Protein AF-A0A7D5MZ83-F1 (afdb_monomer)

Secondary structure (DSSP, 8-state):
-------TTPEEEEEEEEEEEEEESSTTHHHHHHHHHHHHHHHHHHHHTT-SEEEEEEEEEEEEE-TTSS-EEEEEEEEEEEEE--HHHHHHHHHHHHHTTTS--

Solvent-accessible surface area (backbone atoms only — not comparable to full-atom values): 6162 Å² total; per-residue (Å²): 132,83,78,80,67,80,60,91,75,41,43,82,63,47,78,36,59,30,76,51,77,45,84,34,86,57,95,68,78,52,54,66,53,53,52,51,51,35,51,50,49,25,50,57,52,25,49,76,58,67,26,79,44,74,44,77,77,46,77,48,77,46,79,44,75,49,94,85,77,63,52,34,39,40,39,41,40,38,34,27,42,20,19,40,55,50,73,80,53,50,56,57,51,54,53,52,59,54,55,69,64,66,77,77,119

Mean predicted aligned error: 9.49 Å

Radius of gyration: 16.45 Å; Cα contacts (8 Å, |Δi|>4): 171; chains: 1; bounding box: 37×33×45 Å

Sequence (105 aa):
MTTQTAPKSCSYVGQVSAYDVNGSTQMYTSHKNLQADQINVMKNQALKLGANVIVVGVHQTTYMKRREGTLLVDTHNMSGNAYVCPANALNRITESNLSDMTDNQ

Nearest PDB structures (foldseek):
  8f2m-assembly1_D  TM=6.968E-01  e=8.098E+00  Bacillus phage phi29
  8f2n-assembly1_AK  TM=7.417E-01  e=9.622E+00  Bacillus phage phi29
  3fzb-assembly1_I  TM=4.139E-01  e=5.735E+00  Lambdavirus lambda
  8d8l-assembly1_J  TM=2.669E-01  e=1.619E+00  Saccharomyces cerevisiae
  3ueb-assembly2_C  TM=2.568E-01  e=5.112E+00  Thermococcus onnurineus NA1

pLDDT: mean 76.12, std 17.1, range [29.83, 97.19]

Foldseek 3Di:
DPQPDQPPQKDWQDKFKDKDKDKDQDDPVPPVVVVVVGVVRRVVVLVVSVFDDKRKRDWDWDWDDDPVGGIIMIIIMTMTITIHHDPVSVVVVVVVVVVVVVVPD

Structure (mmCIF, N/CA/C/O backbone):
data_AF-A0A7D5MZ83-F1
#
_entry.id   AF-A0A7D5MZ83-F1
#
loop_
_atom_site.group_PDB
_atom_site.id
_atom_site.type_symbol
_atom_site.label_atom_id
_atom_site.label_alt_id
_atom_site.label_comp_id
_atom_site.label_asym_id
_atom_site.label_entity_id
_atom_site.label_seq_id
_atom_site.pdbx_PDB_ins_code
_atom_site.Cartn_x
_atom_site.Cartn_y
_atom_site.Cartn_z
_atom_site.occupancy
_atom_site.B_iso_or_equiv
_atom_site.auth_seq_id
_atom_site.auth_comp_id
_atom_site.auth_asym_id
_atom_site.auth_atom_id
_atom_site.pdbx_PDB_model_num
ATOM 1 N N . MET A 1 1 ? 12.456 13.588 5.734 1.00 29.83 1 MET A N 1
ATOM 2 C CA . MET A 1 1 ? 11.393 12.581 5.548 1.00 29.83 1 MET A CA 1
ATOM 3 C C . MET A 1 1 ? 10.502 12.634 6.772 1.00 29.83 1 MET A C 1
ATOM 5 O O . MET A 1 1 ? 10.884 12.124 7.816 1.00 29.83 1 MET A O 1
ATOM 9 N N . THR A 1 2 ? 9.382 13.340 6.693 1.00 36.47 2 THR A N 1
ATOM 10 C CA . THR A 1 2 ? 8.335 13.292 7.715 1.00 36.47 2 THR A CA 1
ATOM 11 C C . THR A 1 2 ? 7.661 11.928 7.610 1.00 36.47 2 THR A C 1
ATOM 13 O O . THR A 1 2 ? 7.066 11.591 6.592 1.00 36.47 2 THR A O 1
ATOM 16 N N . THR A 1 3 ? 7.807 11.086 8.631 1.00 45.44 3 THR A N 1
ATOM 17 C CA . THR A 1 3 ? 7.024 9.854 8.746 1.00 45.44 3 THR A CA 1
ATOM 18 C C . THR A 1 3 ? 5.582 10.247 9.033 1.00 45.44 3 THR A C 1
ATOM 20 O O . THR A 1 3 ? 5.229 10.505 10.188 1.00 45.44 3 THR A O 1
ATOM 23 N N . GLN A 1 4 ? 4.754 10.330 7.986 1.00 58.69 4 GLN A N 1
ATOM 24 C CA . GLN A 1 4 ? 3.309 10.471 8.141 1.00 58.69 4 GLN A CA 1
ATOM 25 C C . GLN A 1 4 ? 2.856 9.316 9.033 1.00 58.69 4 GLN A C 1
ATOM 27 O O . GLN A 1 4 ? 3.041 8.153 8.691 1.00 58.69 4 GLN A O 1
ATOM 32 N N . THR A 1 5 ? 2.352 9.617 10.223 1.00 63.66 5 THR A N 1
ATOM 33 C CA . THR A 1 5 ? 1.890 8.599 11.169 1.00 63.66 5 THR A CA 1
ATOM 34 C C . THR A 1 5 ? 0.388 8.766 11.306 1.00 63.66 5 THR A C 1
ATOM 36 O O . THR A 1 5 ? -0.097 9.896 11.386 1.00 63.66 5 THR A O 1
ATOM 39 N N . ALA A 1 6 ? -0.367 7.666 11.307 1.00 70.12 6 ALA A N 1
ATOM 40 C CA . ALA A 1 6 ? -1.810 7.757 11.491 1.00 70.12 6 ALA A CA 1
ATOM 41 C C . ALA A 1 6 ? -2.130 8.447 12.838 1.00 70.12 6 ALA A C 1
ATOM 43 O O . ALA A 1 6 ? -1.416 8.222 13.823 1.00 70.12 6 ALA A O 1
ATOM 44 N N . PRO A 1 7 ? -3.187 9.276 12.919 1.00 72.25 7 PRO A N 1
ATOM 45 C CA . PRO A 1 7 ? -3.631 9.855 14.182 1.00 72.25 7 PRO A CA 1
ATOM 46 C C . PRO A 1 7 ? -3.822 8.783 15.264 1.00 72.25 7 PRO A C 1
ATOM 48 O O . PRO A 1 7 ? -4.312 7.697 14.976 1.00 72.25 7 PRO A O 1
ATOM 51 N N . LYS A 1 8 ? -3.538 9.109 16.535 1.00 75.12 8 LYS A N 1
ATOM 52 C CA . LYS A 1 8 ? -3.622 8.167 17.681 1.00 75.12 8 LYS A CA 1
ATOM 53 C C . LYS A 1 8 ? -4.974 7.453 17.853 1.00 75.12 8 LYS A C 1
ATOM 55 O O . LYS A 1 8 ? -5.055 6.470 18.573 1.00 75.12 8 LYS A O 1
ATOM 60 N N . SER A 1 9 ? -6.037 7.978 17.247 1.00 85.25 9 SER A N 1
ATOM 61 C CA . SER A 1 9 ? -7.394 7.410 17.289 1.00 85.25 9 SER A CA 1
ATOM 62 C C . SER A 1 9 ? -7.636 6.331 16.229 1.00 85.25 9 SER A C 1
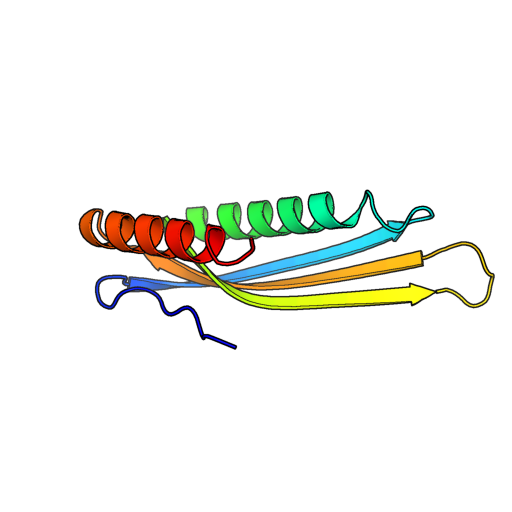ATOM 64 O O . SER A 1 9 ? -8.697 5.716 16.224 1.00 85.25 9 SER A O 1
ATOM 66 N N . CYS A 1 10 ? -6.679 6.106 15.332 1.00 90.44 10 CYS A N 1
ATOM 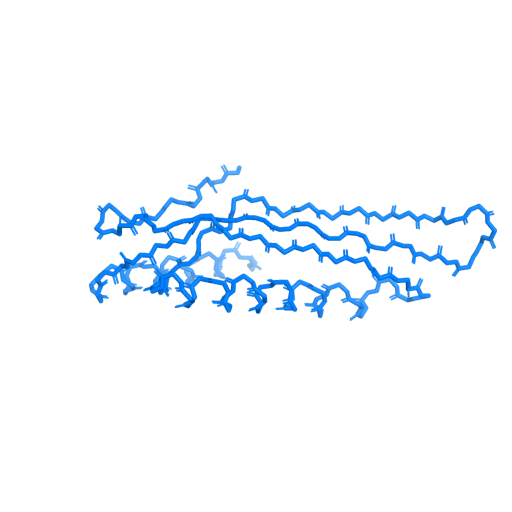67 C CA . CYS A 1 10 ? -6.760 5.107 14.283 1.00 90.44 10 CYS A CA 1
ATOM 68 C C . CYS A 1 10 ? -6.241 3.751 14.770 1.00 90.44 10 CYS A C 1
ATOM 70 O O . CYS A 1 10 ? -5.170 3.662 15.368 1.00 90.44 10 CYS A O 1
ATOM 72 N N . SER A 1 11 ? -6.978 2.687 14.462 1.00 93.19 11 SER A N 1
ATOM 73 C CA . SER A 1 11 ? -6.583 1.308 14.758 1.00 93.19 11 SER A CA 1
ATOM 74 C C . SER A 1 11 ? -5.911 0.688 13.545 1.00 93.19 11 SER A C 1
ATOM 76 O O . SER A 1 11 ? -6.473 0.712 12.453 1.00 93.19 11 SER A O 1
ATOM 78 N N . TYR A 1 12 ? -4.711 0.143 13.722 1.00 93.31 12 TYR A N 1
ATOM 79 C CA . TYR A 1 12 ? -4.024 -0.607 12.673 1.00 93.31 12 TYR A CA 1
ATOM 80 C C . TYR A 1 12 ? -4.776 -1.906 12.371 1.00 93.31 12 TYR A C 1
ATOM 82 O O . TYR A 1 12 ? -5.150 -2.621 13.299 1.00 93.31 12 TYR A O 1
ATOM 90 N N . VAL A 1 13 ? -4.972 -2.214 11.087 1.00 95.50 13 VAL A N 1
ATOM 91 C CA . VAL A 1 13 ? -5.686 -3.429 10.651 1.00 95.50 13 VAL A CA 1
ATOM 92 C C . VAL A 1 13 ? -4.911 -4.291 9.656 1.00 95.50 13 VAL A C 1
ATOM 94 O O . VAL A 1 13 ? -5.341 -5.397 9.345 1.00 95.50 13 VAL A O 1
ATOM 97 N N . GLY A 1 14 ? -3.754 -3.832 9.177 1.00 94.88 14 GLY A N 1
ATOM 98 C CA . GLY A 1 14 ? -2.865 -4.658 8.363 1.00 94.88 14 GLY A CA 1
ATOM 99 C C . GLY A 1 14 ? -1.925 -3.857 7.474 1.00 94.88 14 GLY A C 1
ATOM 100 O O . GLY A 1 14 ? -1.999 -2.633 7.389 1.00 94.88 14 GLY A O 1
ATOM 101 N N . GLN A 1 15 ? -1.014 -4.562 6.812 1.00 95.88 15 GLN A N 1
ATOM 102 C CA . GLN A 1 15 ? -0.136 -3.994 5.794 1.00 95.88 15 GLN A CA 1
ATOM 103 C C . GLN A 1 15 ? -0.747 -4.211 4.405 1.00 95.88 15 GLN A C 1
ATOM 105 O O . GLN A 1 15 ? -1.377 -5.236 4.151 1.00 95.88 15 GLN A O 1
ATOM 110 N N . VAL A 1 16 ? -0.543 -3.247 3.511 1.00 96.00 16 VAL A N 1
ATOM 111 C CA . VAL A 1 16 ? -0.941 -3.307 2.100 1.00 96.00 16 VAL A CA 1
ATOM 112 C C . VAL A 1 16 ? 0.253 -2.984 1.212 1.00 96.00 16 VAL A C 1
ATOM 114 O O . VAL A 1 16 ? 1.123 -2.194 1.593 1.00 96.00 16 VAL A O 1
ATOM 117 N N . SER A 1 17 ? 0.310 -3.585 0.029 1.00 95.25 17 SER A N 1
ATOM 118 C CA . SER A 1 17 ? 1.391 -3.354 -0.927 1.00 95.25 17 SER A CA 1
ATOM 119 C C . SER A 1 17 ? 0.950 -3.557 -2.371 1.00 95.25 17 SER A C 1
ATOM 121 O O . SER A 1 17 ? -0.001 -4.282 -2.668 1.00 95.25 17 SER A O 1
ATOM 123 N N . ALA A 1 18 ? 1.658 -2.899 -3.279 1.00 91.94 18 ALA A N 1
ATOM 124 C CA . ALA A 1 18 ? 1.484 -3.039 -4.710 1.00 91.94 18 ALA A CA 1
ATOM 125 C C . ALA A 1 18 ? 2.845 -3.029 -5.405 1.00 91.94 18 ALA A C 1
ATOM 127 O O . ALA A 1 18 ? 3.762 -2.310 -5.009 1.00 91.94 18 ALA A O 1
ATOM 128 N N . TYR A 1 19 ? 2.953 -3.837 -6.453 1.00 88.44 19 TYR A N 1
ATOM 129 C CA . TYR A 1 19 ? 4.146 -3.984 -7.269 1.00 88.44 19 TYR A CA 1
ATOM 130 C C . TYR A 1 19 ? 3.734 -3.979 -8.734 1.00 88.44 19 TYR A C 1
ATOM 132 O O . TYR A 1 19 ? 2.747 -4.623 -9.088 1.00 88.44 19 TYR A O 1
ATOM 140 N N . ASP A 1 20 ? 4.475 -3.249 -9.561 1.00 81.25 20 ASP A N 1
ATOM 141 C CA . ASP A 1 20 ? 4.215 -3.165 -10.993 1.00 81.25 20 ASP A CA 1
ATOM 142 C C . ASP A 1 20 ? 5.520 -2.997 -11.784 1.00 81.25 20 ASP A C 1
ATOM 144 O O . ASP A 1 20 ? 6.465 -2.346 -11.322 1.00 81.25 20 ASP A O 1
ATOM 148 N N . VAL A 1 21 ? 5.561 -3.594 -12.976 1.00 77.25 21 VAL A N 1
ATOM 149 C CA . VAL A 1 21 ? 6.666 -3.513 -13.934 1.00 77.25 21 VAL A CA 1
ATOM 150 C C . VAL A 1 21 ? 6.095 -3.154 -15.291 1.00 77.25 21 VAL A C 1
ATOM 152 O O . VAL A 1 21 ? 5.361 -3.939 -15.888 1.00 77.25 21 VAL A O 1
ATOM 155 N N . ASN A 1 22 ? 6.506 -2.008 -15.823 1.00 73.44 22 ASN A N 1
ATOM 156 C CA . ASN A 1 22 ? 6.090 -1.575 -17.147 1.00 73.44 22 ASN A CA 1
ATOM 157 C C . ASN A 1 22 ? 7.282 -1.463 -18.102 1.00 73.44 22 ASN A C 1
ATOM 159 O O . ASN A 1 22 ? 8.341 -0.946 -17.745 1.00 73.44 22 ASN A O 1
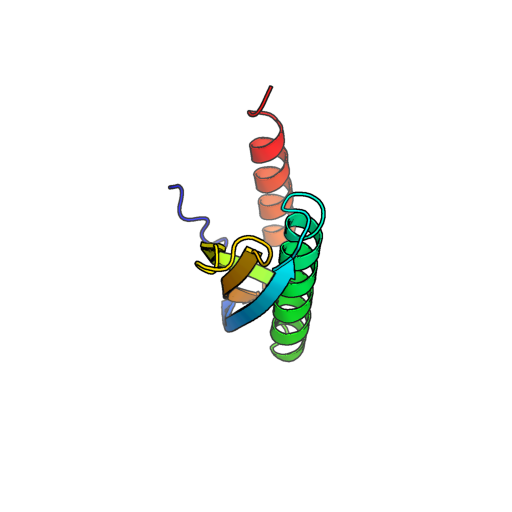ATOM 163 N N . GLY A 1 23 ? 7.096 -1.943 -19.332 1.00 68.44 23 GLY A N 1
ATOM 164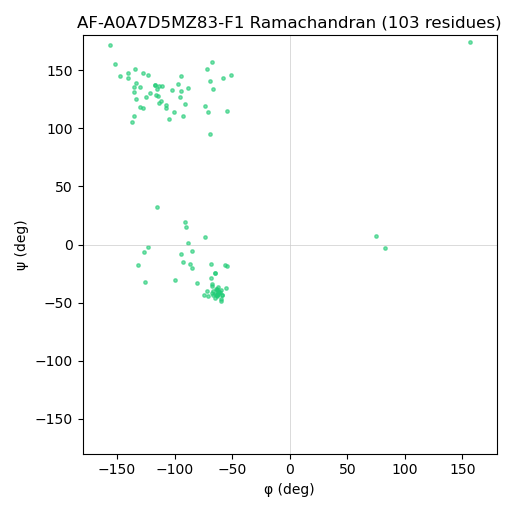 C CA . GLY A 1 23 ? 8.018 -1.725 -20.441 1.00 68.44 23 GLY A CA 1
ATOM 165 C C . GLY A 1 23 ? 7.583 -0.487 -21.214 1.00 68.44 23 GLY A C 1
ATOM 166 O O . GLY A 1 23 ? 6.551 -0.503 -21.878 1.00 68.44 23 GLY A O 1
ATOM 167 N N . SER A 1 24 ? 8.359 0.586 -21.132 1.00 63.41 24 SER A N 1
ATOM 168 C CA . SER A 1 24 ? 8.032 1.875 -21.727 1.00 63.41 24 SER A CA 1
ATOM 169 C C . SER A 1 24 ? 9.056 2.273 -22.792 1.00 63.41 24 SER A C 1
ATOM 171 O O . SER A 1 24 ? 10.266 2.133 -22.621 1.00 63.41 24 SER A O 1
ATOM 173 N N . THR A 1 25 ? 8.570 2.803 -23.913 1.00 60.75 25 THR A N 1
ATOM 174 C CA . THR A 1 25 ? 9.377 3.566 -24.880 1.00 60.75 25 THR A CA 1
ATOM 175 C C . THR A 1 25 ? 9.296 5.079 -24.625 1.00 60.75 25 THR A C 1
ATOM 177 O O . THR A 1 25 ? 10.048 5.839 -25.230 1.00 60.75 25 THR A O 1
ATOM 180 N N . GLN A 1 26 ? 8.416 5.535 -23.718 1.00 55.59 26 GLN A N 1
ATOM 181 C CA . GLN A 1 26 ? 8.182 6.945 -23.378 1.00 55.59 26 GLN A CA 1
ATOM 182 C C . GLN A 1 26 ? 8.042 7.145 -21.859 1.00 55.59 26 GLN A C 1
ATOM 184 O O . GLN A 1 26 ? 7.026 6.845 -21.235 1.00 55.59 26 GLN A O 1
ATOM 189 N N . MET A 1 27 ? 9.095 7.698 -21.269 1.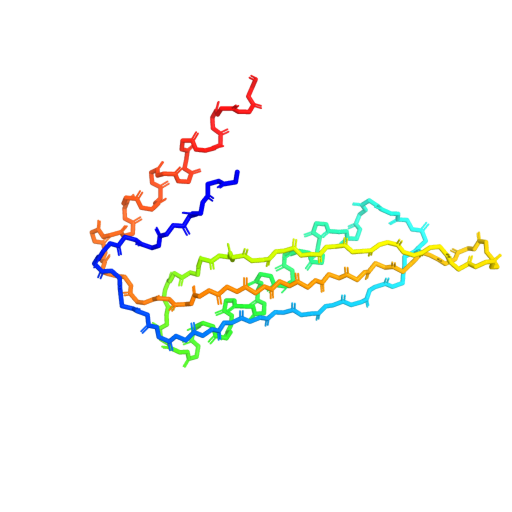00 56.75 27 MET A N 1
ATOM 190 C CA . MET A 1 27 ? 9.409 7.700 -19.836 1.00 56.75 27 MET A CA 1
ATOM 191 C C . MET A 1 27 ? 8.562 8.624 -18.937 1.00 56.75 27 MET A C 1
ATOM 193 O O . MET A 1 27 ? 8.939 8.825 -17.794 1.00 56.75 27 MET A O 1
ATOM 197 N N . TYR A 1 28 ? 7.502 9.286 -19.419 1.00 53.53 28 TYR A N 1
ATOM 198 C CA . TYR A 1 28 ? 6.836 10.352 -18.634 1.00 53.53 28 TYR A CA 1
ATOM 199 C C . TYR A 1 28 ? 5.327 10.150 -18.452 1.00 53.53 28 TYR A C 1
ATOM 201 O O . TYR A 1 28 ? 4.776 10.485 -17.405 1.00 53.53 28 TYR A O 1
ATOM 209 N N . THR A 1 29 ? 4.652 9.549 -19.432 1.00 56.75 29 THR A N 1
ATOM 210 C CA . THR A 1 29 ? 3.201 9.310 -19.397 1.00 56.75 29 THR A CA 1
ATOM 211 C C . THR A 1 29 ? 2.822 8.026 -18.651 1.00 56.75 29 THR A C 1
ATOM 213 O O . THR A 1 29 ? 1.689 7.910 -18.192 1.00 56.75 29 THR A O 1
ATOM 216 N N . SER A 1 30 ? 3.751 7.077 -18.475 1.00 67.38 30 SER A N 1
ATOM 217 C CA . SER A 1 30 ? 3.510 5.813 -17.759 1.00 67.38 30 SER A CA 1
ATOM 218 C C . SER A 1 30 ? 3.446 5.999 -16.237 1.00 67.38 30 SER A C 1
ATOM 220 O O . SER A 1 30 ? 2.553 5.465 -15.593 1.00 67.38 30 SER A O 1
ATOM 222 N N . HIS A 1 31 ? 4.339 6.786 -15.635 1.00 71.81 31 HIS A N 1
ATOM 223 C CA . HIS A 1 31 ? 4.567 6.736 -14.182 1.00 71.81 31 HIS A CA 1
ATOM 224 C C . HIS A 1 31 ? 3.422 7.205 -13.299 1.00 71.81 31 HIS A C 1
ATOM 226 O O . HIS A 1 31 ? 3.133 6.557 -12.299 1.00 71.81 31 HIS A O 1
ATOM 232 N N . LYS A 1 32 ? 2.770 8.319 -13.645 1.00 76.81 32 LYS A N 1
ATOM 233 C CA . LYS A 1 32 ? 1.622 8.803 -12.861 1.00 76.81 32 LYS A CA 1
ATOM 234 C C . LYS A 1 32 ? 0.484 7.784 -12.871 1.00 76.81 32 LYS A C 1
ATOM 236 O O . LYS A 1 32 ? -0.168 7.593 -11.850 1.00 76.81 32 LYS A O 1
ATOM 241 N N . ASN A 1 33 ? 0.299 7.107 -14.002 1.00 78.31 33 ASN A N 1
ATOM 242 C CA . ASN A 1 33 ? -0.707 6.063 -14.145 1.00 78.31 33 ASN A CA 1
ATOM 243 C C . ASN A 1 33 ? -0.317 4.817 -13.342 1.00 78.31 33 ASN A C 1
ATOM 245 O O . ASN A 1 33 ? -1.134 4.334 -12.572 1.00 78.31 33 ASN A O 1
ATOM 249 N N . LEU A 1 34 ? 0.949 4.385 -13.405 1.00 77.38 34 LEU A N 1
ATOM 250 C CA . LEU A 1 34 ? 1.451 3.267 -12.591 1.00 77.38 34 LEU A CA 1
ATOM 251 C C . LEU A 1 34 ? 1.295 3.545 -11.091 1.00 77.38 34 LEU A C 1
ATOM 253 O O . LEU A 1 34 ? 0.827 2.696 -10.339 1.00 77.38 34 LEU A O 1
ATOM 257 N N . GLN A 1 35 ? 1.619 4.761 -10.648 1.00 82.12 35 GLN A N 1
ATOM 258 C CA . GLN A 1 35 ? 1.428 5.153 -9.256 1.00 82.12 35 GLN A CA 1
ATOM 259 C C . GLN A 1 35 ? -0.057 5.125 -8.860 1.00 82.12 35 GLN A C 1
ATOM 261 O O . GLN A 1 35 ? -0.397 4.637 -7.782 1.00 82.12 35 GLN A O 1
ATOM 266 N N . ALA A 1 36 ? -0.949 5.629 -9.718 1.00 84.19 36 ALA A N 1
ATOM 267 C CA . ALA A 1 36 ? -2.388 5.603 -9.471 1.00 84.19 36 ALA A CA 1
ATOM 268 C C . ALA A 1 36 ? -2.932 4.167 -9.397 1.00 84.19 36 ALA A C 1
ATOM 270 O O . ALA A 1 36 ? -3.703 3.852 -8.488 1.00 84.19 36 ALA A O 1
ATOM 271 N N . ASP A 1 37 ? -2.487 3.288 -10.293 1.00 85.50 37 ASP A N 1
ATOM 272 C CA . ASP A 1 37 ? -2.873 1.878 -10.314 1.00 85.50 37 ASP A CA 1
ATOM 273 C C . ASP A 1 37 ? -2.417 1.162 -9.042 1.00 85.50 37 ASP A C 1
ATOM 275 O O . ASP A 1 37 ? -3.215 0.486 -8.387 1.00 85.50 37 ASP A O 1
ATOM 279 N N . GLN A 1 38 ? -1.181 1.395 -8.600 1.00 88.12 38 GLN A N 1
ATOM 280 C CA . GLN A 1 38 ? -0.673 0.848 -7.343 1.00 88.12 38 GLN A CA 1
ATOM 281 C C . GLN A 1 38 ? -1.452 1.338 -6.123 1.00 88.12 38 GLN A C 1
ATOM 283 O O . GLN A 1 38 ? -1.816 0.542 -5.253 1.00 88.12 38 GLN A O 1
ATOM 288 N N . ILE A 1 39 ? -1.781 2.630 -6.077 1.00 90.44 39 ILE A N 1
ATOM 289 C CA . ILE A 1 39 ? -2.632 3.190 -5.023 1.00 90.44 39 ILE A CA 1
ATOM 290 C C . ILE A 1 39 ? -4.012 2.519 -5.039 1.00 90.44 39 ILE A C 1
ATOM 292 O O . ILE A 1 39 ? -4.547 2.200 -3.977 1.00 90.44 39 ILE A O 1
ATOM 296 N N . ASN A 1 40 ? -4.594 2.270 -6.213 1.00 92.06 40 ASN A N 1
ATOM 297 C CA . ASN A 1 40 ? -5.888 1.599 -6.333 1.00 92.06 40 ASN A CA 1
ATOM 298 C C . ASN A 1 40 ? -5.826 0.138 -5.865 1.00 92.06 40 ASN A C 1
ATOM 300 O O . ASN A 1 40 ? -6.726 -0.314 -5.153 1.00 92.06 40 ASN A O 1
ATOM 304 N N . VAL A 1 41 ? -4.747 -0.584 -6.175 1.00 93.94 41 VAL A N 1
ATOM 305 C CA . VAL A 1 41 ? -4.504 -1.936 -5.647 1.00 93.94 41 VAL A CA 1
ATOM 306 C C . VAL A 1 41 ? -4.442 -1.913 -4.119 1.00 93.94 41 VAL A C 1
ATOM 308 O O . VAL A 1 41 ? -5.147 -2.686 -3.466 1.00 93.94 41 VAL A O 1
ATOM 311 N N . MET A 1 42 ? -3.671 -0.993 -3.536 1.00 95.00 42 MET A N 1
ATOM 312 C CA . MET A 1 42 ? -3.559 -0.861 -2.080 1.00 95.00 42 MET A CA 1
ATOM 313 C C . MET A 1 42 ? -4.895 -0.477 -1.430 1.00 95.00 42 MET A C 1
ATOM 315 O O . MET A 1 42 ? -5.245 -1.038 -0.394 1.00 95.00 42 MET A O 1
ATOM 319 N N . LYS A 1 43 ? -5.686 0.412 -2.050 1.00 94.44 43 LYS A N 1
ATOM 320 C CA . LYS A 1 43 ? -7.052 0.750 -1.605 1.00 94.44 43 LYS A CA 1
ATOM 321 C C . LYS A 1 43 ? -7.961 -0.471 -1.591 1.00 94.44 43 LYS A C 1
ATOM 323 O O . LYS A 1 43 ? -8.626 -0.717 -0.591 1.00 94.44 43 LYS A O 1
ATOM 328 N N . ASN A 1 44 ? -7.951 -1.271 -2.653 1.00 96.44 44 ASN A N 1
ATOM 329 C CA . ASN A 1 44 ? -8.762 -2.485 -2.728 1.00 96.44 44 ASN A CA 1
ATOM 330 C C . ASN A 1 44 ? -8.368 -3.514 -1.659 1.00 96.44 44 ASN A C 1
ATOM 332 O O . ASN A 1 44 ? -9.239 -4.167 -1.085 1.00 96.44 44 ASN A O 1
ATOM 336 N N . GLN A 1 45 ? -7.074 -3.659 -1.363 1.00 97.12 45 GLN A N 1
ATOM 337 C CA . GLN A 1 45 ? -6.607 -4.499 -0.256 1.00 97.12 45 GLN A CA 1
ATOM 338 C C . GLN A 1 45 ? -7.061 -3.944 1.101 1.00 97.12 45 GLN A C 1
ATOM 340 O O . GLN A 1 45 ? -7.597 -4.687 1.917 1.00 97.12 45 GLN A O 1
ATOM 345 N N . ALA A 1 46 ? -6.908 -2.639 1.324 1.00 95.69 46 ALA A N 1
ATOM 346 C CA . ALA A 1 46 ? -7.295 -1.979 2.566 1.00 95.69 46 ALA A CA 1
ATOM 347 C C . ALA A 1 46 ? -8.805 -2.094 2.833 1.00 95.69 46 ALA A C 1
ATOM 349 O O . ALA A 1 46 ? -9.207 -2.405 3.952 1.00 95.69 46 ALA A O 1
ATOM 350 N N . LEU A 1 47 ? -9.638 -1.948 1.797 1.00 95.19 47 LEU A N 1
ATOM 351 C CA . LEU A 1 47 ? -11.088 -2.137 1.893 1.00 95.19 47 LEU A CA 1
ATOM 352 C C . LEU A 1 47 ? -11.457 -3.556 2.345 1.00 95.19 47 LEU A C 1
ATOM 354 O O . LEU A 1 47 ? -12.350 -3.717 3.174 1.00 95.19 47 LEU A O 1
ATOM 358 N N . LYS A 1 48 ? -10.742 -4.586 1.872 1.00 97.19 48 LYS A N 1
ATOM 359 C CA . LYS A 1 48 ? -10.942 -5.977 2.329 1.00 97.19 48 LYS A CA 1
ATOM 360 C C . LYS A 1 48 ? -10.586 -6.174 3.807 1.00 97.19 48 LYS A C 1
ATOM 362 O O . LYS A 1 48 ? -11.115 -7.086 4.431 1.00 97.19 48 LYS A O 1
ATOM 367 N N . LEU A 1 49 ? -9.721 -5.323 4.360 1.00 96.06 49 LEU A N 1
ATOM 368 C CA . LEU A 1 49 ? -9.353 -5.298 5.780 1.00 96.06 49 LEU A CA 1
ATOM 369 C C . LEU A 1 49 ? -10.281 -4.401 6.622 1.00 96.06 49 LEU A C 1
ATOM 371 O O . LEU A 1 49 ? -10.057 -4.241 7.819 1.00 96.06 49 LEU A O 1
ATOM 375 N N . GLY A 1 50 ? -11.297 -3.781 6.011 1.00 95.44 50 GLY A N 1
ATOM 376 C CA . GLY A 1 50 ? -12.182 -2.819 6.670 1.00 95.44 50 GLY A CA 1
ATOM 377 C C . GLY A 1 50 ? -11.551 -1.445 6.916 1.00 95.44 50 GLY A C 1
ATOM 378 O O . GLY A 1 50 ? -12.169 -0.610 7.571 1.00 95.44 50 GLY A O 1
ATOM 379 N N . ALA A 1 51 ? -10.345 -1.192 6.403 1.00 94.88 51 ALA A N 1
ATOM 380 C CA . ALA A 1 51 ? -9.644 0.074 6.572 1.00 94.88 51 ALA A CA 1
ATOM 381 C C . ALA A 1 51 ? -10.281 1.206 5.757 1.00 94.88 51 ALA A C 1
ATOM 383 O O . ALA A 1 51 ? -10.799 0.999 4.659 1.00 94.88 51 ALA A O 1
ATOM 384 N N . ASN A 1 52 ? -10.147 2.431 6.263 1.00 92.94 52 ASN A N 1
ATOM 385 C CA . ASN A 1 52 ? -10.547 3.661 5.575 1.00 92.94 52 ASN A CA 1
ATOM 386 C C . ASN A 1 52 ? -9.395 4.669 5.415 1.00 92.94 52 ASN A C 1
ATOM 388 O O . ASN A 1 52 ? -9.579 5.711 4.791 1.00 92.94 52 ASN A O 1
ATOM 392 N N . VAL A 1 53 ? -8.208 4.358 5.945 1.00 90.94 53 VAL A N 1
ATOM 393 C CA . VAL A 1 53 ? -6.986 5.153 5.789 1.00 90.94 53 VAL A CA 1
ATOM 394 C C . VAL A 1 53 ? -5.822 4.235 5.439 1.00 90.94 53 VAL A C 1
ATOM 396 O O . VAL A 1 53 ? -5.669 3.163 6.020 1.00 90.94 53 VAL A O 1
ATOM 399 N N . ILE A 1 54 ? -4.974 4.681 4.513 1.00 90.88 54 ILE A N 1
ATOM 400 C CA . ILE A 1 54 ? -3.679 4.064 4.217 1.00 90.88 54 ILE A CA 1
ATOM 401 C C . ILE A 1 54 ? -2.604 5.115 4.445 1.00 90.88 54 ILE A C 1
ATOM 403 O O . ILE A 1 54 ? -2.692 6.222 3.921 1.00 90.88 54 ILE A O 1
ATOM 407 N N . VAL A 1 55 ? -1.573 4.743 5.191 1.00 89.94 55 VAL A N 1
ATOM 408 C CA . VAL A 1 55 ? -0.345 5.519 5.329 1.00 89.94 55 VAL A CA 1
ATOM 409 C C . VAL A 1 55 ? 0.731 4.826 4.505 1.00 89.94 55 VAL A C 1
ATOM 411 O O . VAL A 1 55 ? 1.190 3.740 4.867 1.00 89.94 55 VAL A O 1
ATOM 414 N N . VAL A 1 56 ? 1.112 5.427 3.379 1.00 88.00 56 VAL A N 1
ATOM 415 C CA . VAL A 1 56 ? 2.185 4.906 2.522 1.00 88.00 56 VAL A CA 1
ATOM 416 C C . VAL A 1 56 ? 3.523 5.168 3.208 1.00 88.00 56 VAL A C 1
ATOM 418 O O . VAL A 1 56 ? 3.870 6.313 3.478 1.00 88.00 56 VAL A O 1
ATOM 421 N N . GLY A 1 57 ? 4.257 4.099 3.518 1.00 79.88 57 GLY A N 1
ATOM 422 C CA . GLY A 1 57 ? 5.555 4.184 4.195 1.00 79.88 57 GLY A CA 1
ATOM 423 C C . GLY A 1 57 ? 6.739 4.060 3.241 1.00 79.88 57 GLY A C 1
ATOM 424 O O . GLY A 1 57 ? 7.795 4.635 3.487 1.00 79.88 57 GLY A O 1
ATOM 425 N N . VAL A 1 58 ? 6.570 3.321 2.143 1.00 84.00 58 VAL A N 1
ATOM 426 C CA . VAL A 1 58 ? 7.614 3.104 1.139 1.00 84.00 58 VAL A CA 1
ATOM 427 C C . VAL A 1 58 ? 7.006 3.264 -0.243 1.00 84.00 58 VAL A C 1
ATOM 429 O O . VAL A 1 58 ? 5.986 2.650 -0.549 1.00 84.00 58 VAL A O 1
ATOM 432 N N . HIS A 1 59 ? 7.669 4.056 -1.078 1.00 84.00 59 HIS A N 1
ATOM 433 C CA . HIS A 1 59 ? 7.449 4.101 -2.515 1.00 84.00 59 HIS A CA 1
ATOM 434 C C . HIS A 1 59 ? 8.822 4.103 -3.190 1.00 84.00 59 HIS A C 1
ATOM 436 O O . HIS A 1 59 ? 9.596 5.048 -3.049 1.00 84.00 59 HIS A O 1
ATOM 442 N N . GLN A 1 60 ? 9.154 3.001 -3.852 1.00 82.00 60 GLN A N 1
ATOM 443 C CA . GLN A 1 60 ? 10.419 2.787 -4.540 1.00 82.00 60 GLN A CA 1
ATOM 444 C C . GLN A 1 60 ? 10.161 2.681 -6.034 1.00 82.00 60 GLN A C 1
ATOM 446 O O . GLN A 1 60 ? 9.355 1.868 -6.478 1.00 82.00 60 GLN A O 1
ATOM 451 N N . THR A 1 61 ? 10.891 3.477 -6.805 1.00 79.19 61 THR A N 1
ATOM 452 C CA . THR A 1 61 ? 10.820 3.474 -8.265 1.00 79.19 61 THR A CA 1
ATOM 453 C C . THR A 1 61 ? 12.213 3.240 -8.822 1.00 79.19 61 THR A C 1
ATOM 455 O O . THR A 1 61 ? 13.141 3.966 -8.461 1.00 79.19 61 THR A O 1
ATOM 458 N N . THR A 1 62 ? 12.374 2.253 -9.698 1.00 78.06 62 THR A N 1
ATOM 459 C CA . THR A 1 62 ? 13.639 1.998 -10.398 1.00 78.06 62 THR A CA 1
ATOM 460 C C . THR A 1 62 ? 13.433 2.025 -11.903 1.00 78.06 62 THR A C 1
ATOM 462 O O . THR A 1 62 ? 12.382 1.625 -12.401 1.00 78.06 62 THR A O 1
ATOM 465 N N . TYR A 1 63 ? 14.453 2.513 -12.607 1.00 73.81 63 TYR A N 1
ATOM 466 C CA . TYR A 1 63 ? 14.432 2.745 -14.046 1.00 73.81 63 TYR A CA 1
ATOM 467 C C . TYR A 1 63 ? 15.645 2.055 -14.655 1.00 73.81 63 TYR A C 1
ATOM 469 O O . TYR A 1 63 ? 16.787 2.395 -14.335 1.00 73.81 63 TYR A O 1
ATOM 477 N N . MET A 1 64 ? 15.415 1.079 -15.527 1.00 71.38 64 MET A N 1
ATOM 478 C CA . MET A 1 64 ? 16.483 0.350 -16.204 1.00 71.38 64 MET A CA 1
ATOM 479 C C . MET A 1 64 ? 16.429 0.596 -17.709 1.00 71.38 64 MET A C 1
ATOM 481 O O . MET A 1 64 ? 15.403 0.379 -18.347 1.00 71.38 64 MET A O 1
ATOM 485 N N . LYS A 1 65 ? 17.565 0.984 -18.299 1.00 66.69 65 LYS A N 1
ATOM 486 C CA . LYS A 1 65 ? 17.763 0.959 -19.755 1.00 66.69 65 LYS A CA 1
ATOM 487 C C . LYS A 1 65 ? 18.363 -0.388 -20.143 1.00 66.69 65 LYS A C 1
ATOM 489 O O . LYS A 1 65 ? 19.452 -0.719 -19.670 1.00 66.69 65 LYS A O 1
ATOM 494 N N . ARG A 1 66 ? 17.707 -1.174 -21.005 1.00 65.81 66 ARG A N 1
ATOM 495 C CA . ARG A 1 66 ? 18.367 -2.362 -21.580 1.00 65.81 66 ARG A CA 1
ATOM 496 C C . ARG A 1 66 ? 19.478 -1.928 -22.547 1.00 65.81 66 ARG A C 1
ATOM 498 O O . ARG A 1 66 ? 19.306 -0.977 -23.304 1.00 65.81 66 ARG A O 1
ATOM 505 N N . ARG A 1 67 ? 20.616 -2.642 -22.524 1.00 58.62 67 ARG A N 1
ATOM 506 C CA . ARG A 1 67 ? 21.830 -2.361 -23.330 1.00 58.62 67 ARG A CA 1
ATOM 507 C C . ARG A 1 67 ? 21.588 -2.308 -24.852 1.00 58.62 67 ARG A C 1
ATOM 509 O O . ARG A 1 67 ? 22.399 -1.712 -25.544 1.00 58.62 67 ARG A O 1
ATOM 516 N N . GLU A 1 68 ? 20.474 -2.850 -25.349 1.00 64.75 68 GLU A N 1
ATOM 517 C CA . GLU A 1 68 ? 20.051 -2.812 -26.766 1.00 64.75 68 GLU A CA 1
ATOM 518 C C . GLU A 1 68 ? 19.150 -1.607 -27.129 1.00 64.75 68 GLU A C 1
ATOM 520 O O . GLU A 1 68 ? 18.456 -1.600 -28.142 1.00 64.75 68 GLU A O 1
ATOM 525 N N . 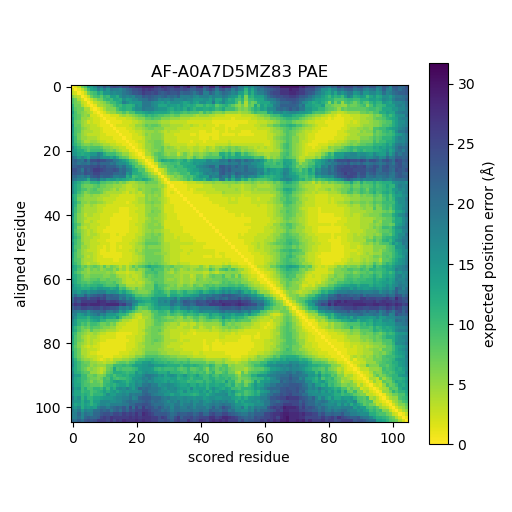GLY A 1 69 ? 19.165 -0.547 -26.316 1.00 55.59 69 GLY A N 1
ATOM 526 C CA . GLY A 1 69 ? 18.941 0.822 -26.797 1.00 55.59 69 GLY A CA 1
ATOM 527 C C . GLY A 1 69 ? 17.501 1.309 -26.992 1.00 55.59 69 GLY A C 1
ATOM 528 O O . GLY A 1 69 ? 17.338 2.484 -27.304 1.00 55.59 69 GLY A O 1
ATOM 529 N N . THR A 1 70 ? 16.461 0.496 -26.782 1.00 60.31 70 THR A N 1
ATOM 530 C CA . THR A 1 70 ? 15.068 0.937 -27.057 1.00 60.31 70 THR A CA 1
ATOM 531 C C . THR A 1 70 ? 14.038 0.667 -25.961 1.00 60.31 70 THR A C 1
ATOM 533 O O . THR A 1 70 ? 13.001 1.325 -25.955 1.00 60.31 70 THR A O 1
ATOM 536 N N . LEU A 1 71 ? 14.303 -0.233 -25.007 1.00 59.72 71 LEU A N 1
ATOM 537 C CA . LEU A 1 71 ? 13.343 -0.575 -23.951 1.00 59.72 71 LEU A CA 1
ATOM 538 C C . LEU A 1 71 ? 13.767 0.003 -22.595 1.00 59.72 71 LEU A C 1
ATOM 540 O O . LEU A 1 71 ? 14.832 -0.347 -22.067 1.00 59.72 71 L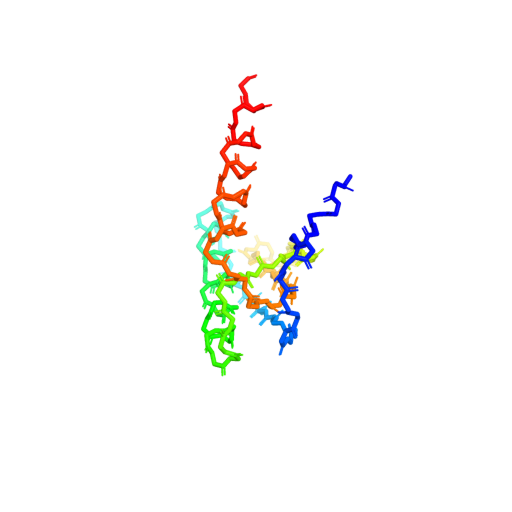EU A O 1
ATOM 544 N N . LEU A 1 72 ? 12.910 0.857 -22.033 1.00 71.19 72 LEU A N 1
ATOM 545 C CA . LEU A 1 72 ? 12.985 1.321 -20.650 1.00 71.19 72 LEU A CA 1
ATOM 546 C C . LEU A 1 72 ? 12.084 0.417 -19.810 1.00 71.19 72 LEU A C 1
ATOM 548 O O . LEU A 1 72 ? 10.962 0.111 -20.207 1.00 71.19 72 LEU A O 1
ATOM 552 N N . VAL A 1 73 ? 12.595 -0.059 -18.682 1.00 70.81 73 VAL A N 1
ATOM 553 C CA . VAL A 1 73 ? 11.820 -0.849 -17.726 1.00 70.81 73 VAL A CA 1
ATOM 554 C C . VAL A 1 73 ? 11.669 -0.040 -16.455 1.00 70.81 73 VAL A C 1
ATOM 556 O O . VAL A 1 73 ? 12.663 0.321 -15.822 1.00 70.81 73 VAL A O 1
ATOM 559 N N . ASP A 1 74 ? 10.417 0.188 -16.089 1.00 75.00 74 ASP A N 1
ATOM 560 C CA . ASP A 1 74 ? 10.018 0.940 -14.916 1.00 75.00 74 ASP A CA 1
ATOM 561 C C . ASP A 1 74 ? 9.478 -0.045 -13.890 1.00 75.00 74 ASP A C 1
ATOM 563 O O . ASP A 1 74 ? 8.485 -0.722 -14.143 1.00 75.00 74 ASP A O 1
ATOM 567 N N . THR A 1 75 ? 10.126 -0.147 -12.735 1.00 76.88 75 THR A N 1
ATOM 568 C CA . THR A 1 75 ? 9.638 -0.979 -11.630 1.00 76.88 75 THR A CA 1
ATOM 569 C C . THR A 1 75 ? 9.209 -0.083 -10.489 1.00 76.88 75 THR A C 1
ATOM 571 O O . THR A 1 75 ? 10.010 0.711 -9.990 1.00 76.88 75 THR A O 1
ATOM 574 N N . HIS A 1 76 ? 7.959 -0.231 -10.068 1.00 82.00 76 HIS A N 1
ATOM 575 C CA . HIS A 1 76 ? 7.366 0.504 -8.960 1.00 82.00 76 HIS A CA 1
ATOM 576 C C . HIS A 1 76 ? 7.024 -0.481 -7.851 1.00 82.00 76 HIS A C 1
ATOM 578 O O . HIS A 1 76 ? 6.437 -1.534 -8.097 1.00 82.00 76 HIS A O 1
ATOM 584 N N . ASN A 1 77 ? 7.370 -0.143 -6.619 1.00 86.88 77 ASN A N 1
ATOM 585 C CA . ASN A 1 77 ? 7.010 -0.905 -5.435 1.00 86.88 77 ASN A CA 1
ATOM 586 C C . ASN A 1 77 ? 6.498 0.060 -4.369 1.00 86.88 77 ASN A C 1
ATOM 588 O O . ASN A 1 77 ? 7.194 1.009 -4.001 1.00 86.88 77 ASN A O 1
ATOM 592 N N . MET A 1 78 ? 5.296 -0.184 -3.863 1.00 91.62 78 MET A N 1
ATOM 593 C CA . MET A 1 78 ? 4.667 0.643 -2.844 1.00 91.62 78 MET A CA 1
ATOM 594 C C . MET A 1 78 ? 4.167 -0.229 -1.699 1.00 91.62 78 MET A C 1
ATOM 596 O O . MET A 1 78 ? 3.539 -1.262 -1.917 1.00 91.62 78 MET A O 1
ATOM 600 N N . SER A 1 79 ? 4.418 0.194 -0.462 1.00 92.62 79 SER A N 1
ATOM 601 C CA . SER A 1 79 ? 3.873 -0.461 0.726 1.00 92.62 79 SER A CA 1
ATOM 602 C C . SER A 1 79 ? 3.441 0.550 1.777 1.00 92.62 79 SER A C 1
ATOM 604 O O . SER A 1 79 ? 4.062 1.603 1.952 1.00 92.62 79 SER A O 1
ATOM 606 N N . GLY A 1 80 ? 2.396 0.208 2.519 1.00 93.06 80 GLY A N 1
ATOM 607 C CA . GLY A 1 80 ? 1.828 1.061 3.548 1.00 93.06 80 GLY A CA 1
ATOM 608 C C . GLY A 1 80 ? 1.067 0.287 4.611 1.00 93.06 80 GLY A C 1
ATOM 609 O O . GLY A 1 80 ? 0.819 -0.911 4.488 1.00 93.06 80 GLY A O 1
ATOM 610 N N . ASN A 1 81 ? 0.689 1.005 5.659 1.00 94.31 81 ASN A N 1
ATOM 611 C CA . ASN A 1 81 ? -0.113 0.484 6.756 1.00 94.31 81 ASN A CA 1
ATOM 612 C C . ASN A 1 81 ? -1.559 0.957 6.602 1.00 94.31 81 ASN A C 1
ATOM 614 O O . ASN A 1 81 ? -1.810 2.139 6.357 1.00 94.31 81 ASN A O 1
ATOM 618 N N . ALA A 1 82 ? -2.498 0.031 6.747 1.00 94.56 82 ALA A N 1
ATOM 619 C CA . ALA A 1 82 ? -3.926 0.270 6.671 1.00 94.56 82 ALA A CA 1
ATOM 620 C C . ALA A 1 82 ? -4.515 0.434 8.078 1.00 94.56 82 ALA A C 1
ATOM 622 O O . ALA A 1 82 ? -4.175 -0.308 9.007 1.00 94.56 82 ALA A O 1
ATOM 623 N N . TYR A 1 83 ? -5.407 1.410 8.222 1.00 93.88 83 TYR A N 1
ATOM 624 C CA . TYR A 1 83 ? -6.022 1.775 9.489 1.00 93.88 83 TYR A CA 1
ATOM 625 C C . TYR A 1 83 ? -7.530 1.975 9.359 1.00 93.88 83 TYR A C 1
ATOM 627 O O . TYR A 1 83 ? -8.036 2.419 8.326 1.00 93.88 83 TYR A O 1
ATOM 635 N N . VAL A 1 84 ? -8.229 1.721 10.460 1.00 94.50 84 VAL A N 1
ATOM 636 C CA . VAL A 1 84 ? -9.600 2.170 10.695 1.00 94.50 84 VAL A CA 1
ATOM 637 C C . VAL A 1 84 ? -9.549 3.398 11.588 1.00 94.50 84 VAL A C 1
ATOM 639 O O . VAL A 1 84 ? -9.145 3.322 12.748 1.00 94.50 84 VAL A O 1
ATOM 642 N N . CYS A 1 85 ? -9.955 4.536 11.045 1.00 91.19 85 CYS A N 1
ATOM 643 C CA . CYS A 1 85 ? -10.004 5.812 11.738 1.00 91.19 85 CYS A CA 1
ATOM 644 C C . CYS A 1 85 ? -11.461 6.250 11.959 1.00 91.19 85 CYS A C 1
ATOM 646 O O . CYS A 1 85 ? -12.266 6.181 11.025 1.00 91.19 85 CYS A O 1
ATOM 648 N N . PRO A 1 86 ? -11.819 6.753 13.151 1.00 89.19 86 PRO A N 1
ATOM 649 C CA . PRO A 1 86 ? -13.118 7.382 13.372 1.00 89.19 86 PRO A CA 1
ATOM 650 C C . PRO A 1 86 ? -13.237 8.705 12.595 1.00 89.19 86 PRO A C 1
ATOM 652 O O . PRO A 1 86 ? -12.235 9.339 12.260 1.00 89.19 86 PRO A O 1
ATOM 655 N N . ALA A 1 87 ? -14.467 9.149 12.320 1.00 82.62 87 ALA A N 1
ATOM 656 C CA . ALA A 1 87 ? -14.737 10.311 11.460 1.00 82.62 87 ALA A CA 1
ATOM 657 C C . ALA A 1 87 ? -14.025 11.605 11.910 1.00 82.62 87 ALA A C 1
ATOM 659 O O . ALA A 1 87 ? -13.494 12.351 11.093 1.00 82.62 87 ALA A O 1
ATOM 660 N N . ASN A 1 88 ? -13.921 11.836 13.219 1.00 78.50 88 ASN A N 1
ATOM 661 C CA . ASN A 1 88 ? -13.191 12.974 13.788 1.00 78.50 88 ASN A CA 1
ATOM 662 C C . ASN A 1 88 ? -11.671 12.938 13.525 1.00 78.50 88 ASN A C 1
ATOM 664 O O . ASN A 1 88 ? -11.016 13.979 13.550 1.00 78.50 88 ASN A O 1
ATOM 668 N N . ALA A 1 89 ? -11.088 11.760 13.291 1.00 78.19 89 ALA A N 1
ATOM 669 C CA . ALA A 1 89 ? -9.688 11.617 12.910 1.00 78.19 89 ALA A CA 1
ATOM 670 C C . ALA A 1 89 ? -9.474 11.876 11.411 1.00 78.19 89 ALA A C 1
ATOM 672 O O . ALA A 1 89 ? -8.442 12.436 11.049 1.00 78.19 89 ALA A O 1
ATOM 673 N N . LEU A 1 90 ? -10.452 11.536 10.563 1.00 72.38 90 LEU A N 1
ATOM 674 C CA . LEU A 1 90 ? -10.400 11.781 9.116 1.00 72.38 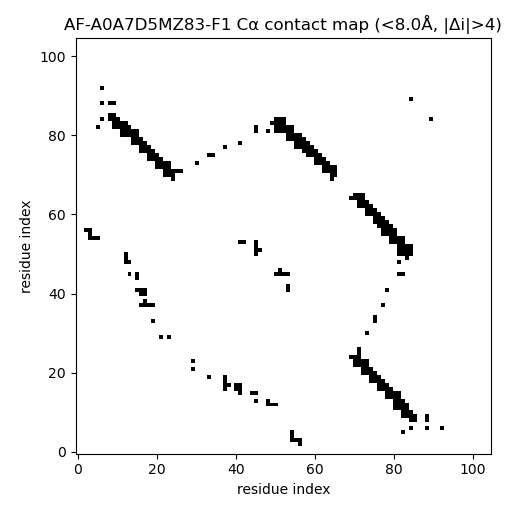90 LEU A CA 1
ATOM 675 C C . LEU A 1 90 ? -10.360 13.277 8.776 1.00 72.38 90 LEU A C 1
ATOM 677 O O . LEU A 1 90 ? -9.601 13.674 7.893 1.00 72.38 90 LEU A O 1
ATOM 681 N N . ASN A 1 91 ? -11.101 14.114 9.509 1.00 67.94 91 ASN A N 1
ATOM 682 C CA . ASN A 1 91 ? -11.093 15.567 9.296 1.00 67.94 91 ASN A CA 1
ATOM 683 C C . ASN A 1 91 ? -9.681 16.154 9.466 1.00 67.94 91 ASN A C 1
ATOM 685 O O . ASN A 1 91 ? -9.207 16.881 8.599 1.00 67.94 91 ASN A O 1
ATOM 689 N N . ARG A 1 92 ? -8.952 15.722 10.505 1.00 66.50 92 ARG A N 1
ATOM 690 C CA . ARG A 1 92 ? -7.567 16.159 10.761 1.00 66.50 92 ARG A CA 1
ATOM 691 C C . ARG A 1 92 ? -6.567 15.662 9.716 1.00 66.50 92 ARG A C 1
ATOM 693 O O . ARG A 1 92 ? -5.601 16.353 9.415 1.00 66.50 92 ARG A O 1
ATOM 700 N N . ILE A 1 93 ? -6.782 14.463 9.167 1.00 69.19 93 ILE A N 1
ATOM 701 C CA . ILE A 1 93 ? -5.956 13.934 8.068 1.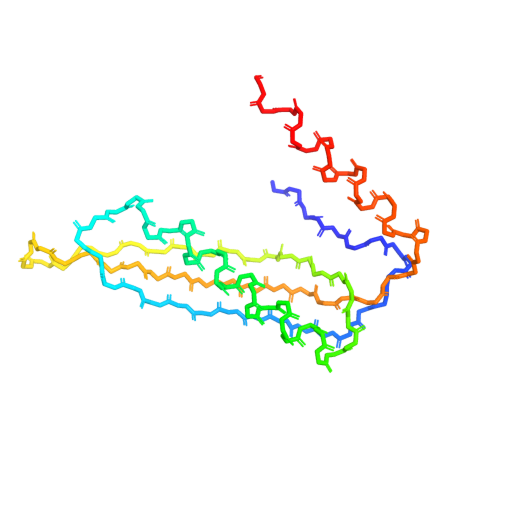00 69.19 93 ILE A CA 1
ATOM 702 C C . ILE A 1 93 ? -6.185 14.761 6.798 1.00 69.19 93 ILE A C 1
ATOM 704 O O . ILE A 1 93 ? -5.236 15.087 6.094 1.00 69.19 93 ILE A O 1
ATOM 708 N N . THR A 1 94 ? -7.437 15.120 6.517 1.00 62.62 94 THR A N 1
ATOM 709 C CA . THR A 1 94 ? -7.802 15.895 5.324 1.00 62.62 94 THR A CA 1
ATOM 710 C C . THR A 1 94 ? -7.199 17.299 5.368 1.00 62.62 94 THR A C 1
ATOM 712 O O . THR A 1 94 ? -6.639 17.749 4.374 1.00 62.62 94 THR A O 1
ATOM 715 N N . GLU A 1 95 ? -7.238 17.953 6.530 1.00 58.19 95 GLU A N 1
ATOM 716 C CA . GLU A 1 95 ? -6.618 19.266 6.754 1.00 58.19 95 GLU A CA 1
ATOM 717 C C . GLU A 1 95 ? -5.088 19.226 6.597 1.00 58.19 95 GLU A C 1
ATOM 719 O O . GLU A 1 95 ? -4.532 20.078 5.910 1.00 58.19 95 GLU A O 1
ATOM 724 N N . SER A 1 96 ? -4.418 18.204 7.151 1.00 59.94 96 SER A N 1
ATOM 725 C CA . SER A 1 96 ? -2.964 18.012 6.992 1.00 59.94 96 SER A CA 1
ATOM 726 C C . SER A 1 96 ? -2.560 17.787 5.533 1.00 59.94 96 SER A C 1
ATOM 728 O O . SER A 1 96 ? -1.561 18.332 5.078 1.00 59.94 96 SER A O 1
ATOM 730 N N . ASN A 1 97 ? -3.339 17.005 4.782 1.00 61.88 97 ASN A N 1
ATOM 731 C CA . ASN A 1 97 ? -3.054 16.770 3.366 1.00 61.88 97 ASN A CA 1
ATOM 732 C C . ASN A 1 97 ? -3.266 18.038 2.519 1.00 61.88 97 ASN A C 1
ATOM 734 O O . ASN A 1 97 ? -2.611 18.192 1.493 1.00 61.88 97 ASN A O 1
ATOM 738 N N . LEU A 1 98 ? -4.174 18.938 2.923 1.00 52.84 98 LEU A N 1
ATOM 739 C CA . LEU A 1 98 ? -4.380 20.226 2.252 1.00 52.84 98 LEU A CA 1
ATOM 740 C C . LEU A 1 98 ? -3.218 21.198 2.501 1.00 52.84 98 LEU A C 1
ATOM 742 O O . LEU A 1 98 ? -2.813 21.885 1.567 1.00 52.84 98 LEU A O 1
ATOM 746 N N . SER A 1 99 ? -2.674 21.253 3.722 1.00 51.47 99 SER A N 1
ATOM 747 C CA . SER A 1 99 ? -1.532 22.126 4.039 1.00 51.47 99 SER A CA 1
ATOM 748 C C . SER A 1 99 ? -0.245 21.692 3.335 1.00 51.47 99 SER A C 1
ATOM 750 O O . SER A 1 99 ? 0.507 22.534 2.854 1.00 51.47 99 SER A O 1
ATOM 752 N N . ASP A 1 100 ? -0.030 20.384 3.178 1.00 51.34 100 ASP A N 1
ATOM 753 C CA . ASP A 1 100 ? 1.138 19.856 2.458 1.00 51.34 100 ASP A CA 1
ATOM 754 C C . ASP A 1 100 ? 1.088 20.166 0.944 1.00 51.34 100 ASP A C 1
ATOM 756 O O . ASP A 1 100 ? 2.106 20.100 0.254 1.00 51.34 100 ASP A O 1
ATOM 760 N N . MET A 1 101 ? -0.085 20.531 0.410 1.00 40.62 101 MET A N 1
ATOM 761 C CA . MET A 1 101 ? -0.255 20.964 -0.982 1.00 40.62 101 MET A CA 1
ATOM 762 C C . MET A 1 101 ? -0.017 22.468 -1.195 1.00 40.62 101 MET A C 1
ATOM 764 O O . MET A 1 101 ? 0.177 22.875 -2.341 1.00 40.62 101 MET A O 1
ATOM 768 N N . THR A 1 102 ? -0.030 23.297 -0.144 1.00 45.84 102 THR A N 1
ATOM 769 C CA . THR A 1 102 ? 0.127 24.761 -0.262 1.00 45.84 102 THR A CA 1
ATOM 770 C C . THR A 1 102 ? 1.569 25.256 -0.130 1.00 45.84 102 THR A C 1
ATOM 772 O O . THR A 1 102 ? 1.849 26.371 -0.554 1.00 45.84 102 THR A O 1
ATOM 775 N N . ASP A 1 103 ? 2.493 24.428 0.362 1.00 39.59 103 ASP A N 1
ATOM 776 C CA . ASP A 1 103 ? 3.916 24.780 0.550 1.00 39.59 103 ASP A CA 1
ATOM 777 C C . ASP A 1 103 ? 4.811 24.462 -0.669 1.00 39.59 103 ASP A C 1
ATOM 779 O O . ASP A 1 103 ? 6.036 24.449 -0.571 1.00 39.59 103 ASP A O 1
ATOM 783 N N . ASN A 1 104 ? 4.212 24.205 -1.836 1.00 36.62 104 ASN A N 1
ATOM 784 C CA . ASN A 1 104 ? 4.931 23.929 -3.086 1.00 36.62 104 ASN A CA 1
ATOM 785 C C . ASN A 1 104 ? 4.682 25.011 -4.161 1.00 36.62 104 ASN A C 1
ATOM 787 O O . ASN A 1 104 ? 4.635 24.698 -5.355 1.00 36.62 104 ASN A O 1
ATOM 791 N N . GLN A 1 105 ? 4.477 26.264 -3.728 1.00 37.28 105 GLN A N 1
ATOM 792 C CA . GLN A 1 105 ? 4.489 27.462 -4.583 1.00 37.28 105 GLN A CA 1
ATOM 793 C C . GLN A 1 105 ? 5.826 28.196 -4.504 1.00 37.28 105 GLN A C 1
ATOM 795 O O . GLN A 1 105 ? 6.333 28.384 -3.378 1.00 37.28 105 GLN A O 1
#